Protein AF-A0A8S2Y478-F1 (afdb_monomer_lite)

Foldseek 3Di:
DVVVVVVVVVVVVVVVLVVCVVVVDPDDDDPDDDDPVSVVSNVVD

pLDDT: mean 92.52, std 3.73, range [75.5, 96.44]

Secondary structure (DSSP, 8-state):
-HHHHHHHHHHHHHHHHHHHHHTT-S----SSPPPHHHHHHHH--

Structure (mmCIF, N/CA/C/O backbone):
data_AF-A0A8S2Y478-F1
#
_entry.id   AF-A0A8S2Y478-F1
#
loop_
_atom_site.group_PDB
_atom_site.id
_atom_site.type_symbol
_atom_site.label_atom_id
_atom_site.label_alt_id
_atom_site.label_comp_id
_atom_site.label_asym_id
_atom_site.label_entity_id
_atom_site.label_seq_id
_atom_site.pdbx_PDB_ins_code
_atom_site.Cartn_x
_atom_site.Cartn_y
_atom_site.Cartn_z
_atom_site.occupancy
_atom_site.B_iso_or_equiv
_atom_site.auth_seq_id
_atom_site.auth_comp_id
_atom_site.auth_asym_id
_atom_site.auth_atom_id
_atom_site.pdbx_PDB_model_num
ATOM 1 N N . GLU A 1 1 ? -13.200 3.871 21.191 1.00 75.50 1 GLU A N 1
ATOM 2 C CA . GLU A 1 1 ? -12.658 4.874 20.245 1.00 75.50 1 GLU A CA 1
ATOM 3 C C . GLU A 1 1 ? -11.453 4.386 19.468 1.00 75.50 1 GLU A C 1
ATOM 5 O O . GLU A 1 1 ? -11.518 4.442 18.252 1.00 75.50 1 GLU A O 1
ATOM 10 N N . TYR A 1 2 ? -10.424 3.838 20.122 1.00 86.19 2 TYR A N 1
ATOM 11 C CA . TYR A 1 2 ? -9.214 3.341 19.450 1.00 86.19 2 TYR A CA 1
ATOM 12 C C . TYR A 1 2 ? -9.472 2.424 18.248 1.00 86.19 2 TYR A C 1
ATOM 14 O O . TYR A 1 2 ? -8.894 2.654 17.194 1.00 86.19 2 TYR A O 1
ATOM 22 N N . GLN A 1 3 ? -10.390 1.457 18.359 1.00 87.06 3 GLN A N 1
ATOM 23 C CA . GLN A 1 3 ? -10.691 0.566 17.231 1.00 87.06 3 GLN A CA 1
ATOM 24 C C . GLN A 1 3 ? -11.217 1.303 15.995 1.00 87.06 3 GLN A C 1
ATOM 26 O O . GLN A 1 3 ? -10.739 1.063 14.898 1.00 87.06 3 GLN A O 1
ATOM 31 N N . LYS A 1 4 ? -12.101 2.295 16.170 1.00 93.00 4 LYS A N 1
ATOM 32 C CA . LYS A 1 4 ? -12.627 3.082 15.041 1.00 93.00 4 LYS A CA 1
ATOM 33 C C . LYS A 1 4 ? -11.524 3.836 14.293 1.00 93.00 4 LYS A C 1
ATOM 35 O O . LYS A 1 4 ? -11.636 4.047 13.093 1.00 93.00 4 LYS A O 1
ATOM 40 N N . ILE A 1 5 ? -10.487 4.265 15.013 1.00 92.06 5 ILE A N 1
ATOM 41 C CA . ILE A 1 5 ? -9.336 4.963 14.433 1.00 92.06 5 ILE A CA 1
ATOM 42 C C . ILE A 1 5 ? -8.473 3.969 13.653 1.00 92.06 5 ILE A C 1
ATOM 44 O O . ILE A 1 5 ? -8.103 4.241 12.517 1.00 92.06 5 ILE A O 1
ATOM 48 N N . VAL A 1 6 ? -8.200 2.802 14.241 1.00 93.56 6 VAL A N 1
ATOM 49 C CA . VAL A 1 6 ? -7.436 1.731 13.589 1.00 93.56 6 VAL A CA 1
ATOM 50 C C . VAL A 1 6 ? -8.125 1.286 12.297 1.00 93.56 6 VAL A C 1
ATOM 52 O O . VAL A 1 6 ? -7.487 1.272 11.248 1.00 93.56 6 VAL A O 1
ATOM 55 N N . ASP A 1 7 ? -9.427 1.008 12.339 1.00 94.06 7 ASP A N 1
ATOM 56 C CA . ASP A 1 7 ? -10.210 0.600 11.165 1.00 94.06 7 ASP A CA 1
ATOM 57 C C . ASP A 1 7 ? -10.173 1.652 10.040 1.00 94.06 7 ASP A C 1
ATOM 59 O O . ASP A 1 7 ? -10.093 1.315 8.853 1.00 94.06 7 ASP A O 1
ATOM 63 N N . ALA A 1 8 ? -10.195 2.939 10.405 1.00 95.62 8 ALA A N 1
ATOM 64 C CA . ALA A 1 8 ? -10.090 4.036 9.450 1.00 95.62 8 ALA A CA 1
ATOM 65 C C . ALA A 1 8 ? -8.705 4.088 8.781 1.00 95.62 8 ALA A C 1
ATOM 67 O O . ALA A 1 8 ? -8.629 4.207 7.558 1.00 95.62 8 ALA A O 1
ATOM 68 N N . GLU A 1 9 ? -7.619 3.937 9.545 1.00 95.50 9 GLU A N 1
ATOM 69 C CA . GLU A 1 9 ? -6.249 3.902 9.006 1.00 95.50 9 GLU A CA 1
ATOM 70 C C . GLU A 1 9 ? -6.047 2.729 8.038 1.00 95.50 9 GLU A C 1
ATOM 72 O O . GLU A 1 9 ? -5.492 2.905 6.950 1.00 95.50 9 GLU A O 1
ATOM 77 N N . TRP A 1 10 ? -6.567 1.547 8.382 1.00 94.8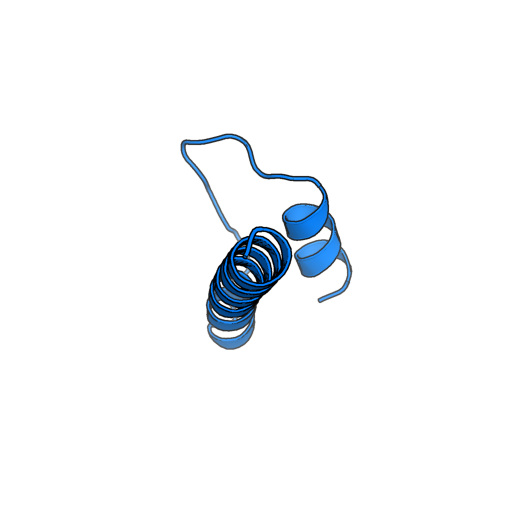8 10 TRP A N 1
ATOM 78 C CA . TRP A 1 10 ? -6.537 0.384 7.492 1.00 94.88 10 TRP A CA 1
ATOM 79 C C . TRP A 1 10 ? -7.305 0.629 6.196 1.00 94.88 10 TRP A C 1
ATOM 81 O O . TRP A 1 10 ? -6.808 0.307 5.116 1.00 94.88 10 TRP A O 1
ATOM 91 N N . SER A 1 11 ? -8.483 1.248 6.283 1.00 95.12 11 SER A N 1
ATOM 92 C CA . SER A 1 11 ? -9.283 1.588 5.102 1.00 95.12 11 SER A CA 1
ATOM 93 C C . SER A 1 11 ? -8.536 2.557 4.177 1.00 95.12 11 SER A C 1
ATOM 95 O O . SER A 1 11 ? -8.497 2.354 2.965 1.00 95.12 11 SER A O 1
ATOM 97 N N . ILE A 1 12 ? -7.878 3.574 4.743 1.00 95.06 12 ILE A N 1
ATOM 98 C CA . ILE A 1 12 ? -7.076 4.548 3.987 1.00 95.06 12 ILE A CA 1
ATOM 99 C C . ILE A 1 12 ? -5.861 3.882 3.329 1.00 95.06 12 ILE A C 1
ATOM 101 O O . ILE A 1 12 ? -5.501 4.234 2.202 1.00 95.06 12 ILE A O 1
ATOM 105 N N . LEU A 1 13 ? -5.206 2.942 4.017 1.00 94.00 13 LEU A N 1
ATOM 106 C CA . LEU A 1 13 ? -4.069 2.206 3.467 1.00 94.00 13 LEU A CA 1
ATOM 107 C C . LEU A 1 13 ? -4.484 1.395 2.235 1.00 94.00 13 LEU A C 1
ATOM 109 O O . LEU A 1 13 ? -3.873 1.547 1.177 1.00 94.00 13 LEU A O 1
ATOM 113 N N . TYR A 1 14 ? -5.529 0.573 2.353 1.00 94.56 14 TYR A N 1
ATOM 114 C CA . TYR A 1 14 ? -5.975 -0.283 1.253 1.00 94.56 14 TYR A CA 1
ATOM 115 C C . TYR A 1 14 ? -6.508 0.513 0.061 1.00 94.56 14 TYR A C 1
ATOM 117 O O . TYR A 1 14 ? -6.164 0.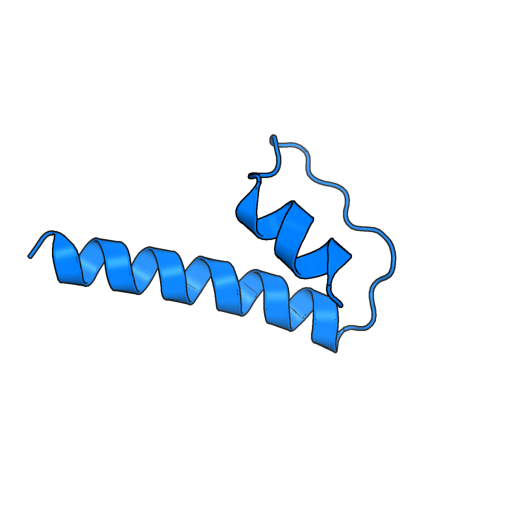180 -1.069 1.00 94.56 14 TYR A O 1
ATOM 125 N N . ASP A 1 15 ? -7.246 1.601 0.289 1.00 96.44 15 ASP A N 1
ATOM 126 C CA . ASP A 1 15 ? -7.736 2.479 -0.784 1.00 96.44 15 ASP A CA 1
ATOM 127 C C . ASP A 1 15 ? -6.581 3.074 -1.616 1.00 96.44 15 ASP A C 1
ATOM 129 O O . ASP A 1 15 ? -6.637 3.132 -2.846 1.00 96.44 15 ASP A O 1
ATOM 133 N N . LYS A 1 16 ? -5.471 3.461 -0.972 1.00 93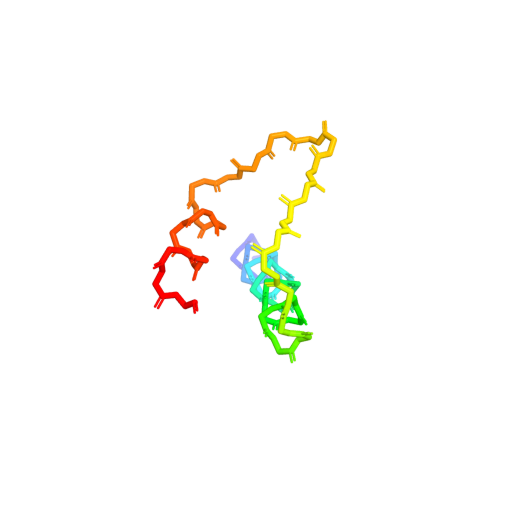.69 16 LYS A N 1
ATOM 134 C CA . LYS A 1 16 ? -4.274 3.939 -1.688 1.00 93.69 16 LYS A CA 1
ATOM 135 C C . LYS A 1 16 ? -3.619 2.842 -2.527 1.00 93.69 16 LYS A C 1
ATOM 137 O O . LYS A 1 16 ? -3.203 3.116 -3.653 1.00 93.69 16 LYS A O 1
ATOM 142 N N . LEU A 1 17 ? -3.502 1.631 -1.984 1.00 93.81 17 LEU A N 1
ATOM 143 C CA . LEU A 1 17 ? -2.907 0.492 -2.691 1.00 93.81 17 LEU A CA 1
ATOM 144 C C . LEU A 1 17 ? -3.775 0.060 -3.881 1.00 93.81 17 LEU A C 1
ATOM 146 O O . LEU A 1 17 ? -3.255 -0.147 -4.977 1.00 93.81 17 LEU A O 1
ATOM 150 N N . GLU A 1 18 ? -5.094 0.013 -3.696 1.00 95.06 18 GLU A N 1
ATOM 151 C CA . GLU A 1 18 ? -6.058 -0.337 -4.740 1.00 95.06 18 GLU A CA 1
ATOM 152 C C . GLU A 1 18 ? -6.034 0.672 -5.890 1.00 95.06 18 GLU A C 1
ATOM 154 O O . GLU A 1 18 ? -5.970 0.275 -7.050 1.00 95.06 18 GLU A O 1
ATOM 159 N N . LYS A 1 19 ? -5.982 1.976 -5.598 1.00 95.06 19 LYS A N 1
ATOM 160 C CA . LYS A 1 19 ? -5.856 3.016 -6.634 1.00 95.06 19 LYS A CA 1
ATOM 161 C C . LYS A 1 19 ? -4.624 2.830 -7.516 1.00 95.06 19 LYS A C 1
ATOM 163 O O . LYS A 1 19 ? -4.705 3.050 -8.723 1.00 95.06 19 LYS A O 1
ATOM 168 N N . LEU A 1 20 ? -3.494 2.425 -6.934 1.00 93.19 20 LEU A N 1
ATOM 169 C CA . LEU A 1 20 ? -2.273 2.136 -7.690 1.00 93.19 20 LEU A CA 1
ATOM 170 C C . LEU A 1 20 ? -2.453 0.889 -8.563 1.00 93.19 20 LEU A C 1
ATOM 172 O O . LEU A 1 20 ? -2.139 0.930 -9.752 1.00 93.19 20 LEU A O 1
ATOM 176 N N . HIS A 1 21 ? -3.014 -0.183 -8.003 1.00 92.38 21 HIS A N 1
ATOM 177 C CA . HIS A 1 21 ? -3.284 -1.413 -8.746 1.00 92.38 21 HIS A CA 1
ATOM 178 C C . HIS A 1 21 ? -4.253 -1.178 -9.919 1.00 92.38 21 HIS A C 1
ATOM 180 O O . HIS A 1 21 ? -3.958 -1.556 -11.051 1.00 92.38 21 HIS A O 1
ATOM 186 N N . LEU A 1 22 ? -5.360 -0.465 -9.685 1.00 94.62 22 LEU A N 1
ATOM 187 C CA . LEU A 1 22 ? -6.344 -0.109 -10.714 1.00 94.62 22 LEU A CA 1
ATOM 188 C C . LEU A 1 22 ? -5.771 0.814 -11.795 1.00 94.62 22 LEU A C 1
ATOM 190 O O . LEU A 1 22 ? -6.194 0.748 -12.947 1.00 94.62 22 LEU A O 1
ATOM 194 N N . ALA A 1 23 ? -4.790 1.652 -11.454 1.00 94.38 23 ALA A N 1
ATOM 195 C CA . ALA A 1 23 ? -4.062 2.458 -12.430 1.00 94.38 23 ALA A CA 1
ATOM 196 C C . ALA A 1 23 ? -3.101 1.629 -13.311 1.00 94.38 23 ALA A C 1
ATOM 198 O O . ALA A 1 23 ? -2.518 2.173 -14.249 1.00 94.38 23 ALA A O 1
ATOM 199 N N . GLY A 1 24 ? -2.921 0.329 -13.034 1.00 92.56 24 GLY A N 1
ATOM 200 C CA . GLY A 1 24 ? -2.082 -0.574 -13.825 1.00 92.56 24 GLY A CA 1
ATOM 201 C C . GLY A 1 24 ? -0.588 -0.256 -13.739 1.00 92.56 24 GLY A C 1
ATOM 202 O O . GLY A 1 24 ? 0.173 -0.573 -14.660 1.00 92.56 24 GLY A O 1
ATOM 203 N N . VAL A 1 25 ? -0.155 0.411 -12.665 1.00 92.81 25 VAL A N 1
ATOM 204 C CA . VAL A 1 25 ? 1.254 0.773 -12.485 1.00 92.81 25 VAL A CA 1
ATOM 205 C C . VAL A 1 25 ? 2.079 -0.469 -12.157 1.00 92.81 25 VAL A C 1
ATOM 207 O O . VAL A 1 25 ? 1.698 -1.286 -11.328 1.00 92.81 25 VAL A O 1
ATOM 210 N N . LYS A 1 26 ? 3.239 -0.607 -12.806 1.00 91.25 26 LYS A N 1
ATOM 211 C CA . LYS A 1 26 ? 4.138 -1.762 -12.620 1.00 91.25 26 LYS A CA 1
ATOM 212 C C . LYS A 1 26 ? 5.275 -1.506 -11.636 1.00 91.25 26 LYS A C 1
ATOM 214 O O . LYS A 1 26 ? 5.935 -2.439 -11.199 1.00 91.25 26 LYS A O 1
ATOM 219 N N . VAL A 1 27 ? 5.556 -0.236 -11.348 1.00 91.69 27 VAL A N 1
ATOM 220 C CA . VAL A 1 27 ? 6.678 0.181 -10.504 1.00 91.69 27 VAL A CA 1
ATOM 221 C C . VAL A 1 27 ? 6.191 1.272 -9.562 1.00 91.69 27 VAL A C 1
ATOM 223 O O . VAL A 1 27 ? 5.695 2.303 -10.014 1.00 91.69 27 VAL A O 1
ATOM 226 N N . VAL A 1 28 ? 6.358 1.046 -8.259 1.00 90.94 28 VAL A N 1
ATOM 227 C CA . VAL A 1 28 ? 6.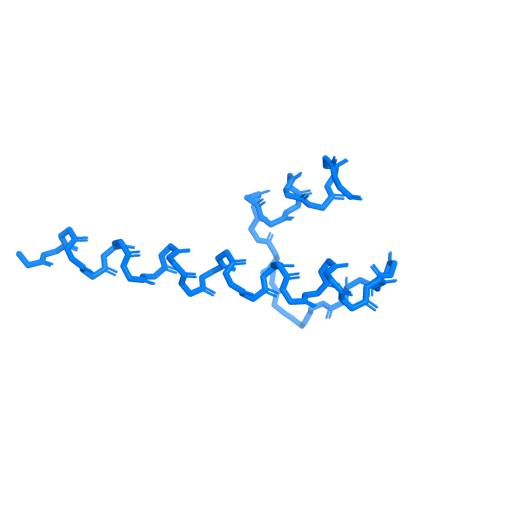038 2.008 -7.198 1.00 90.94 28 VAL A CA 1
ATOM 228 C C . VAL A 1 28 ? 7.330 2.366 -6.470 1.00 90.94 28 VAL A C 1
ATOM 230 O O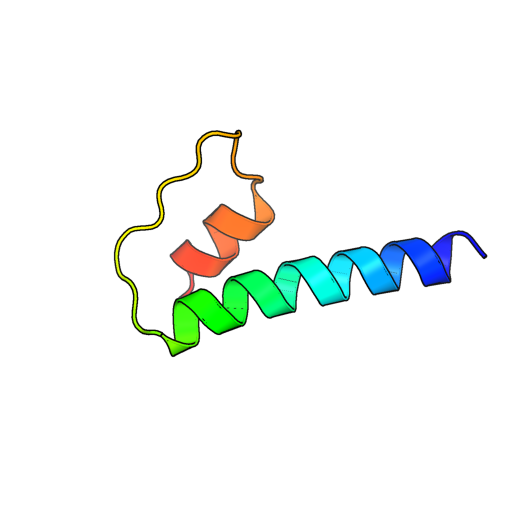 . VAL A 1 28 ? 8.012 1.494 -5.938 1.00 90.94 28 VAL A O 1
ATOM 233 N N . LEU A 1 29 ? 7.676 3.654 -6.451 1.00 93.00 29 LEU A N 1
ATOM 234 C CA . LEU A 1 29 ? 8.842 4.180 -5.741 1.00 93.00 29 LEU A CA 1
ATOM 235 C C . LEU A 1 29 ? 8.368 5.095 -4.611 1.00 93.00 29 LEU A C 1
ATOM 237 O O . LEU A 1 29 ? 7.586 6.015 -4.842 1.00 93.00 29 LEU A O 1
ATOM 241 N N . SER A 1 30 ? 8.860 4.857 -3.396 1.00 93.38 30 SER A N 1
ATOM 242 C CA . SER A 1 30 ? 8.554 5.674 -2.221 1.00 93.38 30 SER A CA 1
ATOM 243 C C . SER A 1 30 ? 9.830 6.276 -1.645 1.00 93.38 30 SER A C 1
ATOM 245 O O . SER A 1 30 ? 10.863 5.615 -1.560 1.00 93.38 30 SER A O 1
ATOM 247 N N . LYS A 1 31 ? 9.748 7.539 -1.211 1.00 95.31 31 LYS A N 1
ATOM 248 C CA . LYS A 1 31 ? 10.819 8.203 -0.450 1.00 95.31 31 LYS A CA 1
ATOM 249 C C . LYS A 1 31 ? 10.932 7.654 0.980 1.00 95.31 31 LYS A C 1
ATOM 251 O O . LYS A 1 31 ? 11.986 7.761 1.596 1.00 95.31 31 LYS A O 1
ATOM 256 N N . LEU A 1 32 ? 9.838 7.110 1.508 1.00 94.12 32 LEU A N 1
ATOM 257 C CA . LEU A 1 32 ? 9.752 6.506 2.837 1.00 94.12 32 LEU A CA 1
ATOM 258 C C . LEU A 1 32 ? 9.738 4.976 2.735 1.00 94.12 32 LEU A C 1
ATOM 260 O O . LEU A 1 32 ? 9.320 4.450 1.698 1.00 94.12 32 LEU A O 1
ATOM 264 N N . PRO A 1 33 ? 10.157 4.258 3.792 1.00 93.44 33 PRO A N 1
ATOM 265 C CA . PRO A 1 33 ? 10.082 2.804 3.813 1.00 93.44 33 PRO A CA 1
ATOM 266 C C . PRO A 1 33 ? 8.649 2.319 3.580 1.00 93.44 33 PRO A C 1
ATOM 268 O O . PRO A 1 33 ? 7.681 2.933 4.031 1.00 93.44 33 PRO A O 1
ATOM 271 N N . ILE A 1 34 ? 8.538 1.210 2.856 1.00 92.62 34 ILE A N 1
ATOM 272 C CA . ILE A 1 34 ? 7.270 0.560 2.536 1.00 92.62 34 ILE A CA 1
ATOM 273 C C . ILE A 1 34 ? 7.066 -0.576 3.540 1.00 92.62 34 ILE A C 1
ATOM 275 O O . ILE A 1 34 ? 7.987 -1.354 3.784 1.00 92.62 34 ILE A O 1
ATOM 279 N N . GLY A 1 35 ? 5.874 -0.644 4.135 1.00 92.75 35 GLY A N 1
ATOM 280 C CA . GLY A 1 35 ? 5.502 -1.715 5.059 1.00 92.75 35 GLY A CA 1
ATOM 281 C C . GLY A 1 35 ? 5.294 -3.058 4.355 1.00 92.75 35 GLY A C 1
ATOM 282 O O . GLY A 1 35 ? 5.017 -3.117 3.156 1.00 92.75 35 GLY A O 1
ATOM 283 N N . ASP A 1 36 ? 5.374 -4.137 5.124 1.00 94.38 36 ASP A N 1
ATOM 284 C CA . ASP A 1 36 ? 5.210 -5.517 4.668 1.00 94.38 36 ASP A CA 1
ATOM 285 C C . ASP A 1 36 ? 3.853 -5.754 3.987 1.00 94.38 36 ASP A C 1
ATOM 287 O O . ASP A 1 36 ? 3.816 -6.302 2.886 1.00 94.38 36 ASP A O 1
ATOM 291 N N . VAL A 1 37 ? 2.758 -5.239 4.557 1.00 93.88 37 VAL A N 1
ATOM 292 C CA . VAL A 1 37 ? 1.403 -5.356 3.982 1.00 93.88 37 VAL A CA 1
ATOM 293 C C . VAL A 1 37 ? 1.344 -4.827 2.550 1.00 93.88 37 VAL A C 1
ATOM 295 O O . VAL A 1 37 ? 0.775 -5.468 1.670 1.00 93.88 37 VAL A O 1
ATOM 298 N N . ALA A 1 38 ? 1.952 -3.668 2.292 1.00 93.50 38 ALA A N 1
ATOM 299 C CA . ALA A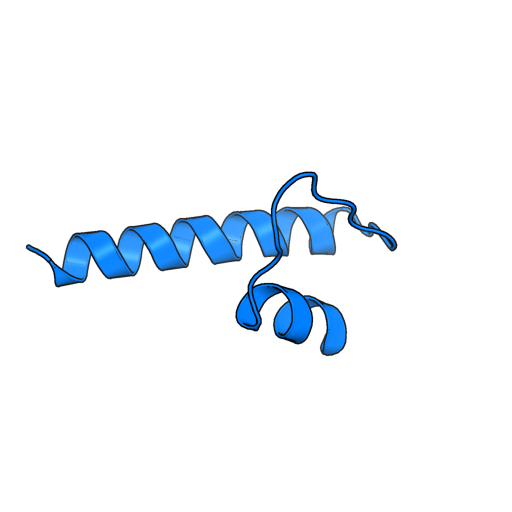 1 38 ? 1.955 -3.076 0.958 1.00 93.50 38 ALA A CA 1
ATOM 300 C C . ALA A 1 38 ? 2.780 -3.922 -0.023 1.00 93.50 38 ALA A C 1
ATOM 302 O O . ALA A 1 38 ? 2.357 -4.129 -1.157 1.00 93.50 38 ALA A O 1
ATOM 303 N N . THR A 1 39 ? 3.927 -4.452 0.416 1.00 93.25 39 THR A N 1
ATOM 304 C CA . THR A 1 39 ? 4.739 -5.344 -0.426 1.00 93.25 39 THR A CA 1
ATOM 305 C C . THR A 1 39 ? 4.028 -6.656 -0.747 1.00 93.25 39 THR A C 1
ATOM 307 O O . THR A 1 39 ? 4.090 -7.102 -1.887 1.00 93.25 39 THR A O 1
ATOM 310 N N . GLN A 1 40 ? 3.306 -7.240 0.214 1.00 93.69 40 GLN A N 1
ATOM 311 C CA . GLN A 1 40 ? 2.515 -8.454 0.006 1.00 93.69 40 GLN A CA 1
ATOM 312 C C . GLN A 1 40 ? 1.335 -8.188 -0.934 1.00 93.69 40 GLN A C 1
ATOM 314 O O . GLN A 1 40 ? 1.111 -8.950 -1.868 1.00 93.69 40 GLN A O 1
ATOM 319 N N . TYR A 1 41 ? 0.639 -7.059 -0.761 1.00 93.81 41 TYR A N 1
ATOM 320 C CA . TYR A 1 41 ? -0.490 -6.679 -1.612 1.00 93.81 41 TYR A CA 1
ATOM 321 C C . TYR A 1 41 ? -0.124 -6.630 -3.103 1.00 93.81 41 TYR A C 1
ATOM 323 O O . TYR A 1 41 ? -0.891 -7.135 -3.922 1.00 93.81 41 TYR A O 1
ATOM 331 N N . PHE A 1 42 ? 1.035 -6.047 -3.439 1.00 91.44 42 PHE A N 1
ATOM 332 C CA . PHE A 1 42 ? 1.558 -5.983 -4.812 1.00 91.44 42 PHE A CA 1
ATOM 333 C C . PHE A 1 42 ? 2.282 -7.259 -5.264 1.00 91.44 42 PHE A C 1
ATOM 335 O O . PHE A 1 42 ? 2.532 -7.426 -6.451 1.00 91.44 42 PHE A O 1
ATOM 342 N N . ALA A 1 43 ? 2.671 -8.148 -4.349 1.00 91.50 43 ALA A N 1
ATOM 343 C CA . ALA A 1 43 ? 3.220 -9.449 -4.725 1.00 91.50 43 ALA A CA 1
ATOM 344 C C . ALA A 1 43 ? 2.113 -10.397 -5.215 1.00 91.50 43 ALA A C 1
ATOM 346 O O . ALA A 1 43 ? 2.341 -11.187 -6.129 1.00 91.50 43 ALA A O 1
ATOM 347 N N . ASP A 1 44 ? 0.919 -10.288 -4.630 1.00 88.31 44 ASP A N 1
ATOM 348 C CA . ASP A 1 44 ? -0.241 -11.108 -4.985 1.00 88.31 44 ASP A CA 1
ATOM 349 C C . ASP A 1 44 ? -0.990 -10.616 -6.242 1.00 88.31 44 ASP A C 1
ATOM 351 O O . ASP A 1 44 ? -1.811 -11.359 -6.785 1.00 88.31 44 ASP A O 1
ATOM 355 N N . ARG A 1 45 ? -0.769 -9.368 -6.682 1.00 81.00 45 ARG A N 1
ATOM 356 C CA . ARG A 1 45 ? -1.581 -8.667 -7.696 1.00 81.00 45 ARG A CA 1
ATOM 357 C C . ARG A 1 45 ? -0.745 -7.868 -8.686 1.00 81.00 45 ARG A C 1
ATOM 359 O O . ARG A 1 45 ? -1.039 -7.978 -9.897 1.00 81.00 45 ARG A O 1
#

Organism: NCBI:txid392030

Sequence (45 aa):
EYQKIVDAEWSILYDKLEKLHLAGVKVVLSKLPIGDVATQYFADR

Radius of gyration: 11.91 Å; chains: 1; bounding box: 24×19×34 Å

InterPro domains:
  IPR027409 GroEL-like apical domain superfamily [G3DSA:3.50.7.10] (1-45)
  IPR027409 GroEL-like apical domain superfamily [SSF52029] (1-44)